Protein AF-A0A5E9AUK4-F1 (afdb_monomer_lite)

pLDDT: mean 93.62, std 4.78, range [74.94, 98.56]

Secondary structure (DSSP, 8-state):
-HHHHHHHHHHHSSTT-HHHHHHHHHHHHHHHHHHHHHHHHTT-HHHHHHHHHHHHHHHHHHHHHHHTT--HHHHHHHHHHHHHHHHH-

Sequence (89 aa):
DIAGAHRLAEAVAGRDQAIQFDIFNRRALDLLSAAASEAALSGDLARAKTLSEAWQEALNTISEAETYNLDKKQHALTMIDRLNSAMRM

Radius of gyration: 13.52 Å; chains: 1; bounding box: 33×27×37 Å

Foldseek 3Di:
DLVVLLVLLPCCQDDVNPVSLVVLLVVLLVLLQVQLVVCVVVVVPVLNVLSVVLSVVSVVLVVVCVVVVDRSSVNSSVSVVSSVVSVVD

Structure (mmCIF, N/CA/C/O backbone):
data_AF-A0A5E9AUK4-F1
#
_entry.id   AF-A0A5E9AUK4-F1
#
loop_
_atom_site.group_PDB
_atom_site.id
_atom_site.type_symbol
_atom_site.label_atom_id
_atom_site.label_alt_id
_atom_site.label_comp_id
_atom_site.label_asym_id
_atom_site.label_entity_id
_atom_site.label_seq_id
_atom_site.pdbx_PDB_ins_code
_atom_site.Cartn_x
_atom_site.Cartn_y
_atom_site.Cartn_z
_atom_site.occupancy
_atom_site.B_iso_or_equiv
_atom_site.auth_seq_id
_atom_site.auth_comp_id
_atom_site.auth_asym_id
_atom_site.auth_atom_id
_atom_site.pdbx_PDB_model_num
ATOM 1 N N . ASP A 1 1 ? 0.661 -14.575 -4.344 1.00 83.44 1 ASP A N 1
ATOM 2 C CA . ASP A 1 1 ? 1.795 -15.513 -4.182 1.00 83.44 1 ASP A CA 1
ATOM 3 C C . ASP A 1 1 ? 3.086 -14.794 -4.597 1.00 83.44 1 ASP A C 1
ATOM 5 O O . ASP A 1 1 ? 3.007 -13.680 -5.112 1.00 83.44 1 ASP A O 1
ATOM 9 N N . ILE A 1 2 ? 4.263 -15.378 -4.341 1.00 84.75 2 ILE A N 1
ATOM 10 C CA . ILE A 1 2 ? 5.560 -14.735 -4.648 1.00 84.75 2 ILE A CA 1
ATOM 11 C C . ILE A 1 2 ? 5.709 -14.503 -6.161 1.00 84.75 2 ILE A C 1
ATOM 13 O O . ILE A 1 2 ? 6.092 -13.420 -6.595 1.00 84.75 2 ILE A O 1
ATOM 17 N N . ALA A 1 3 ? 5.327 -15.483 -6.984 1.00 87.44 3 ALA A N 1
ATOM 18 C CA . ALA A 1 3 ? 5.402 -15.365 -8.440 1.00 87.44 3 ALA A CA 1
ATOM 19 C C . ALA A 1 3 ? 4.519 -14.228 -8.992 1.00 87.44 3 ALA A C 1
ATOM 21 O O . ALA A 1 3 ? 4.916 -13.511 -9.908 1.00 87.44 3 ALA A O 1
ATOM 22 N N . GLY A 1 4 ? 3.324 -14.025 -8.435 1.00 88.19 4 GLY A N 1
ATOM 23 C CA . GLY A 1 4 ? 2.440 -12.912 -8.767 1.00 88.19 4 GLY A CA 1
ATOM 24 C C . GLY A 1 4 ? 3.027 -11.557 -8.380 1.00 88.19 4 GLY A C 1
ATOM 25 O O . GLY A 1 4 ? 2.966 -10.634 -9.187 1.00 88.19 4 GLY A O 1
ATOM 26 N N . ALA A 1 5 ? 3.652 -11.454 -7.202 1.00 89.88 5 ALA A N 1
ATOM 27 C CA . ALA A 1 5 ? 4.311 -10.225 -6.759 1.00 89.88 5 ALA A CA 1
ATOM 28 C C . ALA A 1 5 ? 5.450 -9.815 -7.705 1.00 89.88 5 ALA A C 1
ATOM 30 O O . ALA A 1 5 ? 5.516 -8.666 -8.135 1.00 89.88 5 ALA A O 1
ATOM 31 N N . HIS A 1 6 ? 6.293 -10.772 -8.103 1.00 91.12 6 HIS A N 1
ATOM 32 C CA . HIS A 1 6 ? 7.380 -10.521 -9.050 1.00 91.12 6 HIS A CA 1
ATOM 33 C C . HIS A 1 6 ? 6.877 -10.129 -10.441 1.00 91.12 6 HIS A C 1
ATOM 35 O O . HIS A 1 6 ? 7.399 -9.180 -11.020 1.00 91.12 6 HIS A O 1
ATOM 41 N N . ARG A 1 7 ? 5.831 -10.791 -10.955 1.00 91.12 7 ARG A N 1
ATOM 42 C CA . ARG A 1 7 ? 5.224 -10.418 -12.244 1.00 91.12 7 ARG A CA 1
ATOM 43 C C . ARG A 1 7 ? 4.644 -9.006 -12.226 1.00 91.12 7 ARG A C 1
ATOM 45 O O . ARG A 1 7 ? 4.823 -8.269 -13.189 1.00 91.12 7 ARG A O 1
ATOM 52 N N . LEU A 1 8 ? 3.968 -8.622 -11.142 1.00 90.25 8 LEU A N 1
ATOM 53 C CA . LEU A 1 8 ? 3.438 -7.268 -10.995 1.00 90.25 8 LEU A CA 1
ATOM 54 C C . LEU A 1 8 ? 4.570 -6.239 -10.920 1.00 90.25 8 LEU A C 1
ATOM 56 O O . LEU A 1 8 ? 4.523 -5.241 -11.632 1.00 90.25 8 LEU A O 1
ATOM 60 N N . ALA A 1 9 ? 5.601 -6.508 -10.116 1.00 92.44 9 ALA A N 1
ATOM 61 C CA . ALA A 1 9 ? 6.765 -5.635 -10.000 1.00 92.44 9 ALA A CA 1
ATOM 62 C C . ALA A 1 9 ? 7.479 -5.443 -11.347 1.00 92.44 9 ALA A C 1
ATOM 64 O O . ALA A 1 9 ? 7.855 -4.328 -11.690 1.00 92.44 9 ALA A O 1
ATOM 65 N N . GLU A 1 10 ? 7.622 -6.502 -12.146 1.00 92.06 10 GLU A N 1
ATOM 66 C CA . GLU A 1 10 ? 8.188 -6.412 -13.498 1.00 92.06 10 GLU A CA 1
ATOM 67 C C . GLU A 1 10 ? 7.314 -5.593 -14.449 1.00 92.06 10 GLU A C 1
ATOM 69 O O . GLU A 1 10 ? 7.841 -4.782 -15.209 1.00 92.06 10 GLU A O 1
ATOM 74 N N . ALA A 1 11 ? 5.991 -5.756 -14.380 1.00 90.94 11 ALA A N 1
ATOM 75 C CA . ALA A 1 11 ? 5.061 -5.018 -15.228 1.00 90.94 11 ALA A CA 1
ATOM 76 C C . ALA A 1 11 ? 5.099 -3.501 -14.974 1.00 90.94 11 ALA A C 1
ATOM 78 O O . ALA A 1 11 ? 4.967 -2.725 -15.917 1.00 90.94 11 ALA A O 1
ATOM 79 N N . VAL A 1 12 ? 5.302 -3.074 -13.722 1.00 91.31 12 VAL A N 1
ATOM 80 C CA . VAL A 1 12 ? 5.285 -1.647 -13.341 1.00 91.31 12 VAL A CA 1
ATOM 81 C C . VAL A 1 12 ? 6.669 -0.993 -13.346 1.00 91.31 12 VAL A C 1
ATOM 83 O O . VAL A 1 12 ? 6.762 0.229 -13.346 1.00 91.31 12 VAL A O 1
ATOM 86 N N . ALA A 1 13 ? 7.749 -1.780 -13.361 1.00 90.06 13 ALA A N 1
ATOM 87 C CA . ALA A 1 13 ? 9.126 -1.280 -13.319 1.00 90.06 13 ALA A CA 1
ATOM 88 C C . ALA A 1 13 ? 9.833 -1.265 -14.686 1.00 90.06 13 ALA A C 1
ATOM 90 O O . ALA A 1 13 ? 11.033 -1.000 -14.757 1.00 90.06 13 ALA A O 1
ATOM 91 N N . GLY A 1 14 ? 9.118 -1.571 -15.773 1.00 85.19 14 GLY A N 1
ATOM 92 C CA . GLY A 1 14 ? 9.686 -1.578 -17.119 1.00 85.19 14 GLY A CA 1
ATOM 93 C C . GLY A 1 14 ? 10.211 -0.207 -17.566 1.00 85.19 14 GLY A C 1
ATOM 94 O O . GLY A 1 14 ? 9.791 0.850 -17.086 1.00 85.19 14 GLY A O 1
ATOM 95 N N . ARG A 1 15 ? 11.123 -0.216 -18.542 1.00 76.31 15 ARG A N 1
ATOM 96 C CA . ARG A 1 15 ? 11.573 1.012 -19.208 1.00 76.31 15 ARG A CA 1
ATOM 97 C C . ARG A 1 15 ? 10.359 1.699 -19.850 1.00 76.31 15 ARG A C 1
ATOM 99 O O . ARG A 1 15 ? 9.545 1.030 -20.479 1.00 76.31 15 ARG A O 1
ATOM 106 N N . ASP A 1 16 ? 10.223 3.003 -19.627 1.00 82.44 16 ASP A N 1
ATOM 107 C CA . ASP A 1 16 ? 9.081 3.832 -20.049 1.00 82.44 16 ASP A CA 1
ATOM 108 C C . ASP A 1 16 ? 7.733 3.546 -19.339 1.00 82.44 16 ASP A C 1
ATOM 110 O O . ASP A 1 16 ? 6.707 4.104 -19.714 1.00 82.44 16 ASP A O 1
ATOM 114 N N . GLN A 1 17 ? 7.719 2.760 -18.251 1.00 88.19 17 GLN A N 1
ATOM 115 C CA . GLN A 1 17 ? 6.510 2.457 -17.457 1.00 88.19 17 GLN A CA 1
ATOM 116 C C . GLN A 1 17 ? 6.259 3.457 -16.309 1.00 88.19 17 GLN A C 1
ATOM 118 O O . GLN A 1 17 ? 5.779 3.086 -15.240 1.00 88.19 17 GLN A O 1
ATOM 123 N N . ALA A 1 18 ? 6.622 4.735 -16.480 1.00 87.50 18 ALA A N 1
ATOM 124 C CA . ALA A 1 18 ? 6.474 5.736 -15.415 1.00 87.50 18 ALA A CA 1
ATOM 125 C C . ALA A 1 18 ? 5.013 5.871 -14.952 1.00 87.50 18 ALA A C 1
ATOM 127 O O . ALA A 1 18 ? 4.737 5.780 -13.763 1.00 87.50 18 ALA A O 1
ATOM 128 N N . ILE A 1 19 ? 4.075 5.947 -15.899 1.00 91.50 19 ILE A N 1
ATOM 129 C CA . ILE A 1 19 ? 2.640 6.057 -15.607 1.00 91.50 19 ILE A CA 1
ATOM 130 C C . ILE A 1 19 ? 2.133 4.830 -14.833 1.00 91.50 19 ILE A C 1
ATOM 132 O O . ILE A 1 19 ? 1.346 4.959 -13.901 1.00 91.50 19 ILE A O 1
ATOM 136 N N . GLN A 1 20 ? 2.569 3.625 -15.200 1.00 93.62 20 GLN A N 1
ATOM 137 C CA . GLN A 1 20 ? 2.149 2.380 -14.556 1.00 93.62 20 GLN A CA 1
ATOM 138 C C . GLN A 1 20 ? 2.690 2.280 -13.132 1.00 93.62 20 GLN A C 1
ATOM 140 O O . GLN A 1 20 ? 1.975 1.825 -12.240 1.00 93.62 20 GLN A O 1
ATOM 145 N N . PHE A 1 21 ? 3.924 2.732 -12.917 1.00 92.50 21 PHE A N 1
ATOM 146 C CA . PHE A 1 21 ? 4.514 2.836 -11.590 1.00 92.50 21 PHE A CA 1
ATOM 147 C C . PHE A 1 21 ? 3.741 3.817 -10.698 1.00 92.50 21 PHE A C 1
ATOM 149 O O . PHE A 1 21 ? 3.406 3.483 -9.561 1.00 92.50 21 PHE A O 1
ATOM 156 N N . ASP A 1 22 ? 3.358 4.975 -11.237 1.00 93.75 22 ASP A N 1
ATOM 157 C CA . ASP A 1 22 ? 2.571 5.977 -10.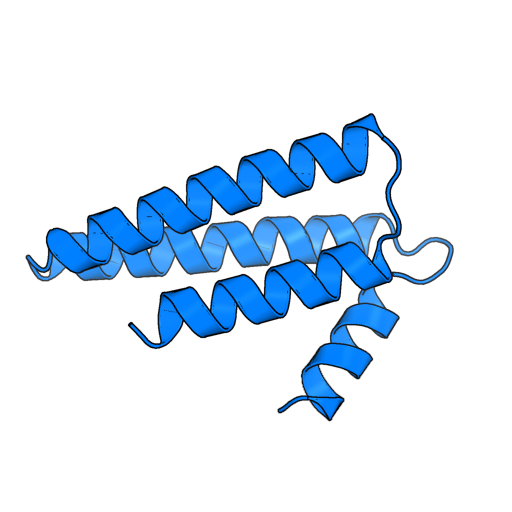511 1.00 93.75 22 ASP A CA 1
ATOM 158 C C . ASP A 1 22 ? 1.168 5.450 -10.171 1.00 93.75 22 ASP A C 1
ATOM 160 O O . ASP A 1 22 ? 0.693 5.594 -9.042 1.00 93.75 22 ASP A O 1
ATOM 164 N N . ILE A 1 23 ? 0.512 4.769 -11.121 1.00 95.19 23 ILE A N 1
ATOM 165 C CA . ILE A 1 23 ? -0.781 4.103 -10.899 1.00 95.19 23 ILE A CA 1
ATOM 166 C C . ILE A 1 23 ? -0.659 3.042 -9.804 1.00 95.19 23 ILE A C 1
ATOM 168 O O . ILE A 1 23 ? -1.531 2.954 -8.940 1.00 95.19 23 ILE A O 1
ATOM 172 N N . PHE A 1 24 ? 0.410 2.244 -9.820 1.00 96.00 24 PHE A N 1
ATOM 173 C CA . PHE A 1 24 ? 0.673 1.239 -8.794 1.00 96.00 24 PHE A CA 1
ATOM 174 C C . PHE A 1 24 ? 0.817 1.873 -7.405 1.00 96.00 24 PHE A C 1
ATOM 176 O O . PHE A 1 24 ? 0.134 1.449 -6.470 1.00 96.00 24 PHE A O 1
ATOM 183 N N . ASN A 1 25 ? 1.636 2.920 -7.281 1.00 96.25 25 ASN A N 1
ATOM 184 C CA . ASN A 1 25 ? 1.859 3.635 -6.024 1.00 96.25 25 ASN A CA 1
ATOM 185 C C . ASN A 1 25 ? 0.565 4.254 -5.490 1.00 96.25 25 ASN A C 1
ATOM 187 O O . ASN A 1 25 ? 0.207 4.054 -4.328 1.00 96.25 25 ASN A O 1
ATOM 191 N N .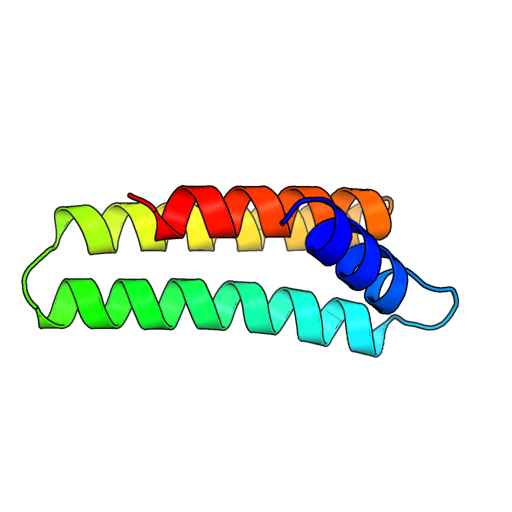 ARG A 1 26 ? -0.194 4.938 -6.351 1.00 96.81 26 ARG A N 1
ATOM 192 C CA . ARG A 1 26 ? -1.494 5.499 -5.976 1.00 96.81 26 ARG A CA 1
ATOM 193 C C . ARG A 1 26 ? -2.467 4.413 -5.534 1.00 96.81 26 ARG A C 1
ATOM 195 O O . ARG A 1 26 ? -3.120 4.558 -4.506 1.00 96.81 26 ARG A O 1
ATOM 202 N N . ARG A 1 27 ? -2.529 3.295 -6.262 1.00 97.19 27 ARG A N 1
ATOM 203 C CA . ARG A 1 27 ? -3.426 2.191 -5.916 1.00 97.19 27 ARG A CA 1
ATOM 204 C C . ARG A 1 27 ? -3.067 1.557 -4.572 1.00 97.19 27 ARG A C 1
ATOM 206 O O . ARG A 1 27 ? -3.978 1.185 -3.837 1.00 97.19 27 ARG A O 1
ATOM 213 N N . ALA A 1 28 ? -1.781 1.445 -4.242 1.00 96.31 28 ALA A N 1
ATOM 214 C CA . ALA A 1 28 ? -1.326 0.972 -2.936 1.00 96.31 28 ALA A CA 1
ATOM 215 C C . ALA A 1 28 ? -1.845 1.867 -1.798 1.00 96.31 28 ALA A C 1
ATOM 217 O O . ALA A 1 28 ? -2.415 1.367 -0.826 1.00 96.31 28 ALA A O 1
ATOM 218 N N . LEU A 1 29 ? -1.715 3.187 -1.955 1.00 98.12 29 LEU A N 1
ATOM 219 C CA . LEU A 1 29 ? -2.223 4.167 -0.994 1.00 98.12 29 LEU A CA 1
ATOM 220 C C . LEU A 1 29 ? -3.754 4.121 -0.880 1.00 98.12 29 LEU A C 1
ATOM 222 O O . LEU A 1 29 ? -4.284 4.112 0.231 1.00 98.12 29 LEU A O 1
ATOM 226 N N . ASP A 1 30 ? -4.466 4.027 -2.004 1.00 98.38 30 ASP A N 1
ATOM 227 C CA . ASP A 1 30 ? -5.931 3.940 -2.017 1.00 98.38 30 ASP A CA 1
ATOM 228 C C . ASP A 1 30 ? -6.433 2.696 -1.267 1.00 98.38 30 ASP A C 1
ATOM 230 O O . ASP A 1 30 ? -7.418 2.769 -0.536 1.00 98.38 30 ASP A O 1
ATOM 234 N N . LEU A 1 31 ? -5.754 1.552 -1.420 1.00 98.06 31 LEU A N 1
ATOM 235 C CA . LEU A 1 31 ? -6.108 0.315 -0.719 1.00 98.06 31 LEU A CA 1
ATOM 236 C C . LEU A 1 31 ? -5.964 0.460 0.800 1.00 98.06 31 LEU A C 1
ATOM 238 O O . LEU A 1 31 ? -6.877 0.083 1.532 1.00 98.06 31 LEU A O 1
ATOM 242 N N . LEU A 1 32 ? -4.846 1.019 1.273 1.00 98.00 32 LEU A N 1
ATOM 243 C CA . LEU A 1 32 ? -4.613 1.241 2.704 1.00 98.00 32 LEU A CA 1
ATOM 244 C C . LEU A 1 32 ? -5.616 2.240 3.291 1.00 98.00 32 LEU A C 1
ATOM 246 O O . LEU A 1 32 ? -6.168 1.996 4.360 1.00 98.00 32 LEU A O 1
ATOM 250 N N . SER A 1 33 ? -5.899 3.331 2.574 1.00 98.31 33 SER A N 1
ATOM 251 C CA . SER A 1 33 ? -6.859 4.349 3.014 1.00 98.31 33 SER A CA 1
ATOM 252 C C . SER A 1 33 ? -8.291 3.807 3.085 1.00 98.31 33 SER A C 1
ATOM 254 O O . SER A 1 33 ? -8.995 4.059 4.068 1.00 98.31 33 SER A O 1
ATOM 256 N N . ALA A 1 34 ? -8.712 3.019 2.089 1.00 98.50 34 ALA A N 1
ATOM 257 C CA . ALA A 1 34 ? -10.019 2.368 2.091 1.00 98.50 34 ALA A CA 1
ATOM 258 C C . ALA A 1 34 ? -10.158 1.399 3.274 1.00 98.50 34 ALA A C 1
ATOM 260 O O . ALA A 1 34 ? -11.103 1.519 4.049 1.00 98.50 34 ALA A O 1
ATOM 261 N N . ALA A 1 35 ? -9.175 0.518 3.479 1.00 98.06 35 ALA A N 1
ATOM 262 C CA . ALA A 1 35 ? -9.191 -0.437 4.585 1.00 98.06 35 ALA A CA 1
ATOM 263 C C . ALA A 1 35 ? -9.172 0.259 5.960 1.00 98.06 35 ALA A C 1
ATOM 265 O O . ALA A 1 35 ? -9.899 -0.143 6.868 1.00 98.06 35 ALA A O 1
ATOM 266 N N . ALA A 1 36 ? -8.374 1.323 6.120 1.00 98.25 36 ALA A N 1
ATOM 267 C CA . ALA A 1 36 ? -8.341 2.108 7.354 1.00 98.25 36 ALA A CA 1
ATOM 268 C C . ALA A 1 36 ? -9.702 2.758 7.642 1.00 98.25 36 ALA A C 1
ATOM 270 O O . ALA A 1 36 ? -10.174 2.741 8.779 1.00 98.25 36 ALA A O 1
ATOM 271 N N . SER A 1 37 ? -10.346 3.296 6.602 1.00 98.50 37 SER A N 1
ATOM 272 C CA . SER A 1 37 ? -11.671 3.913 6.700 1.00 98.50 37 SER A CA 1
ATOM 273 C C . SER A 1 37 ? -12.740 2.888 7.076 1.00 98.50 37 SER A C 1
ATOM 275 O O . SER A 1 37 ? -13.548 3.148 7.963 1.00 98.50 37 SER A O 1
ATOM 277 N N . GLU A 1 38 ? -12.724 1.708 6.454 1.00 98.38 38 GLU A N 1
ATOM 278 C CA . GLU A 1 38 ? -13.637 0.608 6.782 1.00 98.38 38 GLU A CA 1
ATOM 279 C C . GLU A 1 38 ? -13.476 0.149 8.238 1.00 98.38 38 GLU A C 1
ATOM 281 O O . GLU A 1 38 ? -14.472 0.046 8.954 1.00 98.38 38 GLU A O 1
ATOM 286 N N . ALA A 1 39 ? -12.237 -0.041 8.705 1.00 98.25 39 ALA A N 1
ATOM 287 C CA . ALA A 1 39 ? -11.950 -0.411 10.091 1.00 98.25 39 ALA A CA 1
ATOM 288 C C . ALA A 1 39 ? -12.417 0.663 11.092 1.00 98.25 39 ALA A C 1
ATOM 290 O O . ALA A 1 39 ? -12.995 0.347 12.133 1.00 98.25 39 ALA A O 1
ATOM 291 N N . ALA A 1 40 ? -12.225 1.945 10.766 1.00 98.25 40 ALA A N 1
ATOM 292 C CA . ALA A 1 40 ? -12.696 3.044 11.603 1.00 98.25 40 ALA A CA 1
ATOM 293 C C . ALA A 1 40 ? -14.230 3.071 11.688 1.00 98.25 40 ALA A C 1
ATOM 295 O O . ALA A 1 40 ? -14.786 3.210 12.779 1.00 98.25 40 ALA A O 1
ATOM 296 N N . LEU A 1 41 ? -14.917 2.889 10.554 1.00 98.56 41 LEU A N 1
ATOM 297 C CA . LEU A 1 41 ? -16.380 2.842 10.486 1.00 98.56 41 LEU A CA 1
ATOM 298 C C . LEU A 1 41 ? -16.966 1.635 11.229 1.00 98.56 41 LEU A C 1
ATOM 300 O O . LEU A 1 41 ? -18.061 1.740 11.779 1.00 98.56 41 LEU A O 1
ATOM 304 N N . SER A 1 42 ? -16.245 0.512 11.294 1.00 98.06 42 SER A N 1
ATOM 305 C CA . SER A 1 42 ? -16.647 -0.657 12.084 1.00 98.06 42 SER A CA 1
ATOM 306 C C . SER A 1 42 ? -16.291 -0.554 13.573 1.00 98.06 42 SER A C 1
ATOM 308 O O . SER A 1 42 ? -16.588 -1.477 14.329 1.00 98.06 42 SER A O 1
ATOM 310 N N . GLY A 1 43 ? -15.651 0.538 14.007 1.00 98.25 43 GLY A N 1
ATOM 311 C CA . GLY A 1 43 ? -15.221 0.750 15.391 1.00 98.25 43 GLY A CA 1
ATOM 312 C C . GLY A 1 43 ? -13.915 0.044 15.777 1.00 98.25 43 GLY A C 1
ATOM 313 O O . GLY A 1 43 ? -13.507 0.122 16.936 1.00 98.25 43 GLY A O 1
ATOM 314 N N . ASP A 1 44 ? -13.227 -0.600 14.830 1.00 97.94 44 ASP A N 1
ATOM 315 C CA . ASP A 1 44 ? -11.912 -1.210 15.052 1.00 97.94 44 ASP A CA 1
ATOM 316 C C . ASP A 1 44 ? -10.805 -0.156 14.895 1.00 97.94 44 ASP A C 1
ATOM 318 O O . ASP A 1 44 ? -10.064 -0.088 13.910 1.00 97.94 44 ASP A O 1
ATOM 322 N N . LEU A 1 45 ? -10.724 0.725 15.893 1.00 97.62 45 LEU A N 1
ATOM 323 C CA . LEU A 1 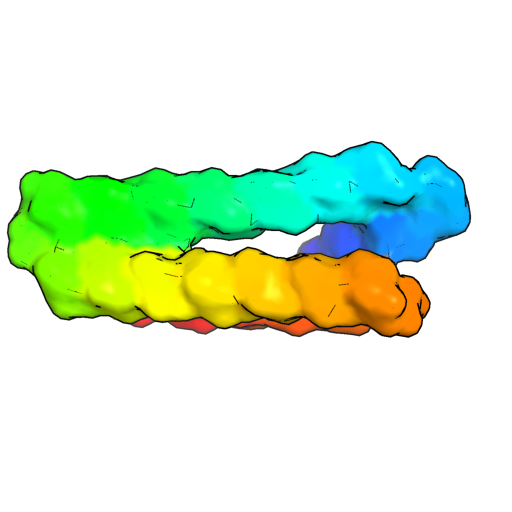45 ? -9.795 1.856 15.883 1.00 97.62 45 LEU A CA 1
ATOM 324 C C . LEU A 1 45 ? -8.325 1.420 15.936 1.00 97.62 45 LEU A C 1
ATOM 326 O O . LEU A 1 45 ? -7.459 2.136 15.434 1.00 97.62 45 LEU A O 1
ATOM 330 N N . ALA A 1 46 ? -8.034 0.259 16.530 1.00 97.06 46 ALA A N 1
ATOM 331 C CA . ALA A 1 46 ? -6.681 -0.285 16.575 1.00 97.06 46 ALA A CA 1
ATOM 332 C C . ALA A 1 46 ? -6.212 -0.659 15.165 1.00 97.06 46 ALA A C 1
ATOM 334 O O . ALA A 1 46 ? -5.150 -0.212 14.729 1.00 97.06 46 ALA A O 1
ATOM 335 N N . ARG A 1 47 ? -7.048 -1.387 14.417 1.00 97.19 47 ARG A N 1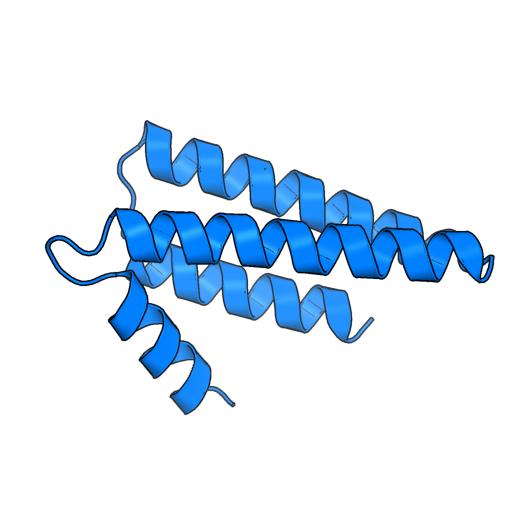
ATOM 336 C CA . ARG A 1 47 ? -6.758 -1.746 13.030 1.00 97.19 47 ARG A CA 1
ATOM 337 C C . ARG A 1 47 ? -6.702 -0.530 12.113 1.00 97.19 47 ARG A C 1
ATOM 339 O O . ARG A 1 47 ? -5.779 -0.414 11.308 1.00 97.19 47 ARG A O 1
ATOM 346 N N . ALA A 1 48 ? -7.628 0.416 12.274 1.00 98.38 48 ALA A N 1
ATOM 347 C CA . ALA A 1 48 ? -7.620 1.670 11.523 1.00 98.38 48 ALA A CA 1
ATOM 348 C C . ALA A 1 48 ? -6.313 2.455 11.719 1.00 98.38 48 ALA A C 1
ATOM 350 O O . ALA A 1 48 ? -5.747 2.971 10.752 1.00 98.38 48 ALA A O 1
ATOM 351 N N . LYS A 1 49 ? -5.801 2.505 12.958 1.00 97.75 49 LYS A N 1
ATOM 352 C CA . LYS A 1 49 ? -4.517 3.136 13.273 1.00 97.75 49 LYS A CA 1
ATOM 353 C C . LYS A 1 49 ? -3.361 2.437 12.557 1.00 97.75 49 LYS A C 1
ATOM 355 O O . LYS A 1 49 ? -2.615 3.113 11.857 1.00 97.75 49 LYS A O 1
ATOM 360 N N . THR A 1 50 ? -3.243 1.113 12.670 1.00 97.12 50 THR A N 1
ATOM 361 C CA . THR A 1 50 ? -2.168 0.351 12.009 1.00 97.12 50 THR A CA 1
ATOM 362 C C . THR A 1 50 ? -2.178 0.536 10.489 1.00 97.12 50 THR A C 1
ATOM 364 O O . THR A 1 50 ? -1.130 0.750 9.883 1.00 97.12 50 THR A O 1
ATOM 367 N N . LEU A 1 51 ? -3.357 0.524 9.862 1.00 98.31 51 LEU A N 1
ATOM 368 C CA . LEU A 1 51 ? -3.491 0.759 8.420 1.00 98.31 51 LEU A CA 1
ATOM 369 C C . LEU A 1 51 ? -3.118 2.197 8.027 1.00 98.31 51 LEU A C 1
ATOM 371 O O . LEU A 1 51 ? -2.512 2.410 6.977 1.00 98.31 51 LEU A O 1
ATOM 375 N N . SER A 1 52 ? -3.428 3.177 8.879 1.00 98.25 52 SER A N 1
ATOM 376 C CA . SER A 1 52 ? -3.052 4.582 8.666 1.00 98.25 52 SER A CA 1
ATOM 377 C C . SER A 1 52 ? -1.544 4.808 8.812 1.00 98.25 52 SER A C 1
ATOM 379 O O . SER A 1 52 ? -0.954 5.555 8.035 1.00 98.25 52 SER A O 1
ATOM 381 N N . GLU A 1 53 ? -0.897 4.137 9.768 1.00 97.88 53 GLU A N 1
ATOM 382 C CA . GLU A 1 53 ? 0.564 4.156 9.925 1.00 97.88 53 GLU A CA 1
ATOM 383 C C . GLU A 1 53 ? 1.247 3.537 8.697 1.00 97.88 53 GLU A C 1
ATOM 385 O O . GLU A 1 53 ? 2.127 4.160 8.102 1.00 97.88 53 GLU A O 1
ATOM 390 N N . ALA A 1 54 ? 0.759 2.383 8.227 1.00 97.38 54 ALA A N 1
ATOM 391 C CA . ALA A 1 54 ? 1.252 1.752 7.004 1.00 97.38 54 ALA A CA 1
ATOM 392 C C . ALA A 1 54 ? 1.066 2.642 5.758 1.00 97.38 54 ALA A C 1
ATOM 394 O O . ALA A 1 54 ? 1.940 2.675 4.888 1.00 97.38 54 ALA A O 1
ATOM 395 N N . TRP A 1 55 ? -0.044 3.387 5.670 1.00 98.38 55 TRP A N 1
ATOM 396 C CA . TRP A 1 55 ? -0.275 4.376 4.611 1.00 98.38 55 TRP A CA 1
ATOM 397 C C . TRP A 1 55 ? 0.771 5.494 4.641 1.00 98.38 55 TRP A C 1
ATOM 399 O O . TRP A 1 55 ? 1.352 5.821 3.605 1.00 98.38 55 TRP A O 1
ATOM 409 N N . GLN A 1 56 ? 1.056 6.044 5.824 1.00 98.19 56 GLN A N 1
ATOM 410 C CA . GLN A 1 56 ? 2.037 7.116 5.983 1.00 98.19 56 GLN A CA 1
ATOM 411 C C . GLN A 1 56 ? 3.452 6.642 5.633 1.00 98.19 56 GLN A C 1
ATOM 413 O O . GLN A 1 56 ? 4.192 7.344 4.942 1.00 98.19 56 GLN A O 1
ATOM 418 N N . GLU A 1 57 ? 3.825 5.438 6.063 1.00 96.62 57 GLU A N 1
ATOM 419 C CA . GLU A 1 57 ? 5.103 4.830 5.694 1.00 96.62 57 GLU A CA 1
ATOM 420 C C . GLU A 1 57 ? 5.205 4.592 4.185 1.00 96.62 57 GLU A C 1
ATOM 422 O O . GLU A 1 57 ? 6.247 4.859 3.588 1.00 96.62 57 GLU A O 1
ATOM 427 N N . ALA A 1 58 ? 4.139 4.096 3.545 1.00 96.75 58 ALA A N 1
ATOM 428 C CA . ALA A 1 58 ? 4.094 3.904 2.097 1.00 96.75 58 ALA A CA 1
ATOM 429 C C . ALA A 1 58 ? 4.277 5.228 1.342 1.00 96.75 58 ALA A C 1
ATOM 431 O O . ALA A 1 58 ? 5.072 5.279 0.403 1.00 96.75 58 ALA A O 1
ATOM 432 N N . LEU A 1 59 ? 3.611 6.299 1.783 1.00 97.25 59 LEU A N 1
ATOM 433 C CA . LEU A 1 59 ? 3.758 7.632 1.201 1.00 97.25 59 LEU A CA 1
ATOM 434 C C . LEU A 1 59 ? 5.204 8.139 1.303 1.00 97.25 59 LEU A C 1
ATOM 436 O O . LEU A 1 59 ? 5.753 8.632 0.319 1.00 97.25 59 LEU A O 1
ATOM 440 N N . ASN A 1 60 ? 5.837 7.973 2.467 1.00 96.06 60 ASN A N 1
ATOM 441 C CA . ASN A 1 60 ? 7.231 8.369 2.666 1.00 96.06 60 ASN A CA 1
ATOM 442 C C . ASN A 1 60 ? 8.171 7.581 1.741 1.00 96.06 60 ASN A C 1
ATOM 444 O O . ASN A 1 60 ? 9.006 8.176 1.067 1.00 96.06 60 ASN A O 1
ATOM 448 N N . THR A 1 61 ? 7.990 6.260 1.638 1.00 94.56 61 THR A N 1
ATOM 449 C CA . THR A 1 61 ? 8.798 5.412 0.747 1.00 94.56 61 THR A CA 1
ATOM 450 C C . THR A 1 61 ? 8.629 5.791 -0.729 1.00 94.56 61 THR A C 1
ATOM 452 O O . THR A 1 61 ? 9.605 5.772 -1.472 1.00 94.56 61 THR A O 1
ATOM 455 N N . ILE A 1 62 ? 7.421 6.165 -1.170 1.00 94.62 62 ILE A N 1
ATOM 456 C CA . ILE A 1 62 ? 7.187 6.668 -2.537 1.00 94.62 62 ILE A CA 1
ATOM 457 C C . ILE A 1 62 ? 7.960 7.971 -2.769 1.00 94.62 62 ILE A C 1
ATOM 459 O O . ILE A 1 62 ? 8.695 8.075 -3.748 1.00 94.62 62 ILE A O 1
ATOM 463 N N . SER A 1 63 ? 7.855 8.921 -1.837 1.00 94.31 63 SER A N 1
ATOM 464 C CA . SER A 1 63 ? 8.564 10.204 -1.910 1.00 94.31 63 SER A CA 1
ATOM 465 C C . SER A 1 63 ? 10.088 10.024 -1.978 1.00 94.31 63 SER A C 1
ATOM 467 O O . SER A 1 63 ? 10.762 10.659 -2.789 1.00 94.31 63 SER A O 1
ATOM 469 N N . GLU A 1 64 ? 10.649 9.111 -1.181 1.00 93.50 64 GLU A N 1
ATOM 470 C CA . GLU A 1 64 ? 12.076 8.768 -1.223 1.00 93.50 64 GLU A CA 1
ATOM 471 C C . GLU A 1 64 ? 12.475 8.120 -2.554 1.00 93.50 64 GLU A C 1
ATOM 473 O O . GLU A 1 64 ? 13.499 8.485 -3.136 1.00 93.50 64 GLU A O 1
ATOM 478 N N . ALA A 1 65 ? 11.664 7.187 -3.062 1.00 91.06 65 ALA A N 1
ATOM 479 C CA . ALA A 1 65 ? 11.921 6.525 -4.336 1.00 91.06 65 ALA A CA 1
ATOM 480 C C . ALA A 1 65 ? 11.950 7.511 -5.510 1.00 91.06 65 ALA A C 1
ATOM 482 O O . ALA A 1 65 ? 12.815 7.395 -6.379 1.00 91.06 65 ALA A O 1
ATOM 483 N N . GLU A 1 66 ? 11.054 8.499 -5.510 1.00 88.94 66 GLU A N 1
ATOM 484 C CA . GLU A 1 66 ? 11.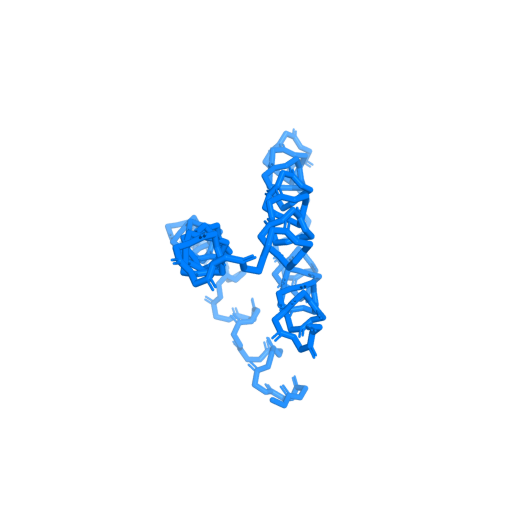032 9.585 -6.492 1.00 88.94 66 GLU A CA 1
ATOM 485 C C . GLU A 1 66 ? 12.227 10.531 -6.319 1.00 88.94 66 GLU A C 1
ATOM 487 O O . GLU A 1 66 ? 12.928 10.822 -7.288 1.00 88.94 66 GLU A O 1
ATOM 492 N N . THR A 1 67 ? 12.507 10.957 -5.083 1.00 90.88 67 THR A N 1
ATOM 493 C CA . THR A 1 67 ? 13.592 11.901 -4.760 1.00 90.88 67 THR A CA 1
ATOM 494 C C . THR A 1 67 ? 14.963 11.359 -5.154 1.00 90.88 67 THR A C 1
ATOM 496 O O . THR A 1 67 ? 15.797 12.094 -5.684 1.00 90.88 67 THR A O 1
ATOM 499 N N . TYR A 1 68 ? 15.205 10.072 -4.906 1.00 90.12 68 TYR A N 1
ATOM 500 C CA . TYR A 1 68 ? 16.495 9.429 -5.153 1.00 90.12 68 TYR A CA 1
ATOM 501 C C . TYR A 1 68 ? 16.532 8.591 -6.438 1.00 90.12 68 TYR A C 1
ATOM 503 O O . TYR A 1 68 ? 17.547 7.948 -6.702 1.00 90.12 68 TYR A O 1
ATOM 511 N N . ASN A 1 69 ? 15.459 8.599 -7.243 1.00 87.00 69 ASN A N 1
ATOM 512 C CA . ASN A 1 69 ? 15.309 7.778 -8.451 1.00 87.00 69 ASN A CA 1
ATOM 513 C C . ASN A 1 69 ? 15.688 6.300 -8.201 1.00 87.00 69 ASN A C 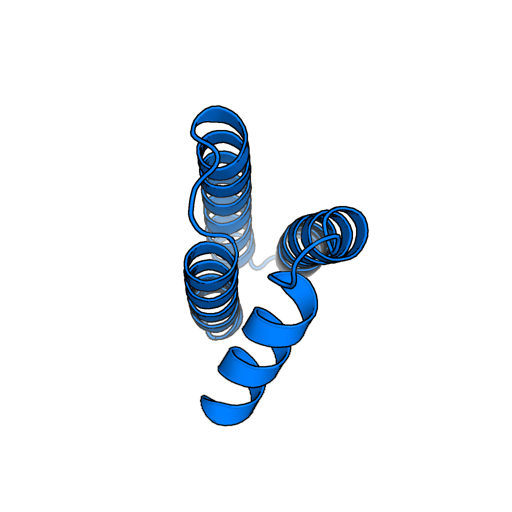1
ATOM 515 O O . ASN A 1 69 ? 16.508 5.717 -8.917 1.00 87.00 69 ASN A O 1
ATOM 519 N N . LEU A 1 70 ? 15.135 5.726 -7.126 1.00 88.25 70 LEU A N 1
ATOM 520 C CA . LEU A 1 70 ? 15.448 4.369 -6.670 1.00 88.25 70 LEU A CA 1
ATOM 521 C C . LEU A 1 70 ? 14.939 3.300 -7.649 1.00 88.25 70 LEU A C 1
ATOM 523 O O . LEU A 1 70 ? 14.067 3.544 -8.485 1.00 88.25 70 LEU A O 1
ATOM 527 N N . ASP A 1 71 ? 15.476 2.083 -7.521 1.00 93.12 71 ASP A N 1
ATOM 528 C CA . ASP A 1 71 ? 15.074 0.954 -8.359 1.00 93.12 71 ASP A CA 1
ATOM 529 C C . ASP A 1 71 ? 13.576 0.642 -8.203 1.00 93.12 71 ASP A C 1
ATOM 531 O O . ASP A 1 71 ? 13.098 0.202 -7.152 1.00 93.12 71 ASP A O 1
ATOM 535 N N . LYS A 1 72 ? 12.828 0.854 -9.290 1.00 92.50 72 LYS A N 1
ATOM 536 C CA . LYS A 1 72 ? 11.366 0.721 -9.314 1.00 92.50 72 LYS A CA 1
ATOM 537 C C . LYS A 1 72 ? 10.899 -0.704 -9.033 1.00 92.50 72 LYS A C 1
ATOM 539 O O . LYS A 1 72 ? 9.849 -0.893 -8.421 1.00 92.50 72 LYS A O 1
ATOM 544 N N . LYS A 1 73 ? 11.662 -1.719 -9.451 1.00 93.88 73 LYS A N 1
ATOM 545 C CA . LYS A 1 73 ? 11.285 -3.122 -9.238 1.00 93.88 73 LYS A CA 1
ATOM 546 C C . LYS A 1 73 ? 11.379 -3.474 -7.758 1.00 93.88 73 LYS A C 1
ATOM 548 O O . LYS A 1 73 ? 10.435 -4.035 -7.202 1.00 93.88 73 LYS A O 1
ATOM 553 N N . GLN A 1 74 ? 12.484 -3.106 -7.118 1.00 92.69 74 GLN A N 1
ATOM 554 C CA . GLN A 1 74 ? 12.699 -3.323 -5.695 1.00 92.69 74 GLN A CA 1
ATOM 555 C C . GLN A 1 74 ? 11.699 -2.531 -4.846 1.00 92.69 74 GLN A C 1
ATOM 557 O O . GLN A 1 74 ? 11.154 -3.072 -3.878 1.00 92.69 74 GLN A O 1
ATOM 562 N N . HIS A 1 75 ? 11.397 -1.288 -5.234 1.00 94.88 75 HIS A N 1
ATOM 563 C CA . HIS A 1 75 ? 10.333 -0.495 -4.612 1.00 94.88 75 HIS A CA 1
ATOM 564 C C . HIS A 1 75 ? 8.981 -1.209 -4.687 1.00 94.88 75 HIS A C 1
ATOM 566 O O . HIS A 1 75 ? 8.332 -1.411 -3.662 1.00 94.88 75 HIS A O 1
ATOM 572 N N . ALA A 1 76 ? 8.578 -1.659 -5.879 1.00 94.69 76 ALA A N 1
ATOM 573 C CA . ALA A 1 76 ? 7.300 -2.339 -6.074 1.00 94.69 76 ALA A CA 1
ATOM 574 C C . ALA A 1 76 ? 7.193 -3.632 -5.249 1.00 94.69 76 ALA A C 1
ATOM 576 O O . ALA A 1 76 ? 6.163 -3.872 -4.621 1.00 94.69 76 ALA A O 1
ATOM 577 N N . LEU A 1 77 ? 8.257 -4.441 -5.189 1.00 95.50 77 LEU A N 1
ATOM 578 C CA . LEU A 1 77 ? 8.294 -5.650 -4.357 1.00 95.50 77 LEU A CA 1
ATOM 579 C C . LEU A 1 77 ? 8.128 -5.330 -2.868 1.00 95.50 77 LEU A C 1
ATOM 581 O O . LEU A 1 77 ? 7.310 -5.957 -2.197 1.00 95.50 77 LEU A O 1
ATOM 585 N N . THR A 1 78 ? 8.856 -4.327 -2.375 1.00 93.50 78 THR A N 1
ATOM 586 C CA . THR A 1 78 ? 8.773 -3.876 -0.976 1.00 93.50 78 THR A CA 1
ATOM 587 C C . THR A 1 78 ? 7.366 -3.380 -0.642 1.00 93.50 78 THR A C 1
ATOM 589 O O . THR A 1 78 ? 6.812 -3.710 0.404 1.00 93.50 78 THR A O 1
ATOM 592 N N . MET A 1 79 ? 6.748 -2.636 -1.561 1.00 95.00 79 MET A N 1
ATOM 593 C CA . MET A 1 79 ? 5.391 -2.127 -1.395 1.00 95.00 79 MET A CA 1
ATOM 594 C C . MET A 1 79 ? 4.348 -3.255 -1.363 1.00 95.00 79 MET A C 1
ATOM 596 O O . MET A 1 79 ? 3.438 -3.230 -0.537 1.00 95.00 79 MET A O 1
ATOM 600 N N . ILE A 1 80 ? 4.488 -4.274 -2.219 1.00 94.88 80 ILE A N 1
ATOM 601 C CA . ILE A 1 80 ? 3.599 -5.448 -2.226 1.00 94.88 80 ILE A CA 1
ATOM 602 C C . ILE A 1 80 ? 3.709 -6.226 -0.909 1.00 94.88 80 ILE A C 1
ATOM 604 O O . ILE A 1 80 ? 2.691 -6.665 -0.370 1.00 94.88 80 ILE A O 1
ATOM 608 N N . ASP A 1 81 ? 4.920 -6.412 -0.389 1.00 93.75 81 ASP A N 1
ATOM 609 C CA . ASP A 1 81 ? 5.139 -7.108 0.881 1.00 93.75 81 ASP A CA 1
ATOM 610 C C . ASP A 1 81 ? 4.541 -6.337 2.068 1.00 93.75 81 ASP A C 1
ATOM 612 O O . ASP A 1 81 ? 3.793 -6.903 2.873 1.00 93.75 81 ASP A O 1
ATOM 616 N N . ARG A 1 82 ? 4.758 -5.015 2.111 1.00 91.81 82 ARG A N 1
ATOM 617 C CA . ARG A 1 82 ? 4.171 -4.126 3.123 1.00 91.81 82 ARG A CA 1
ATOM 618 C C . ARG A 1 82 ? 2.644 -4.159 3.098 1.00 91.81 82 ARG A C 1
ATOM 620 O O . ARG A 1 82 ? 2.027 -4.334 4.147 1.00 91.81 82 ARG A O 1
ATOM 627 N N . LEU A 1 83 ? 2.032 -4.042 1.917 1.00 93.88 83 LEU A N 1
ATOM 628 C CA . LEU A 1 83 ? 0.578 -4.140 1.754 1.00 93.88 83 LEU A CA 1
ATOM 629 C C . LEU A 1 83 ? 0.045 -5.477 2.269 1.00 93.88 83 LEU A C 1
ATOM 631 O O . LEU A 1 83 ? -0.913 -5.505 3.034 1.00 93.88 83 LEU A O 1
ATOM 635 N N . ASN A 1 84 ? 0.664 -6.591 1.872 1.00 92.75 84 ASN A N 1
ATOM 636 C CA . ASN A 1 84 ? 0.229 -7.911 2.322 1.00 92.75 84 ASN A CA 1
ATOM 637 C C . ASN A 1 84 ? 0.342 -8.065 3.840 1.00 92.75 84 ASN A C 1
ATOM 639 O O . ASN A 1 84 ? -0.546 -8.657 4.449 1.00 92.75 84 ASN A O 1
ATOM 643 N N . SER A 1 85 ? 1.412 -7.541 4.435 1.00 92.75 85 SER A N 1
ATOM 644 C CA . SER A 1 85 ? 1.625 -7.583 5.881 1.00 92.75 85 SER A CA 1
ATOM 645 C C . SER A 1 85 ? 0.561 -6.771 6.619 1.00 92.75 85 SER A C 1
ATOM 647 O O . SER A 1 85 ? -0.112 -7.314 7.489 1.00 92.75 85 SER A O 1
ATOM 649 N N . ALA A 1 86 ? 0.327 -5.522 6.207 1.00 92.94 86 ALA A N 1
ATOM 650 C CA . ALA A 1 86 ? -0.664 -4.643 6.829 1.00 92.94 86 ALA A CA 1
ATOM 651 C C . ALA A 1 86 ? -2.104 -5.170 6.698 1.00 92.94 86 ALA A C 1
ATOM 653 O O . ALA A 1 86 ? -2.890 -5.056 7.630 1.00 92.94 86 ALA A O 1
ATOM 654 N N . MET A 1 87 ? -2.453 -5.781 5.560 1.00 91.31 87 MET A N 1
ATOM 655 C CA . MET A 1 87 ? -3.813 -6.277 5.298 1.00 91.31 87 MET A CA 1
ATOM 656 C C . MET A 1 87 ? -4.147 -7.589 6.020 1.00 91.31 87 MET A C 1
ATOM 658 O O . MET A 1 87 ? -5.321 -7.932 6.163 1.00 91.31 87 MET A O 1
ATOM 662 N N . ARG A 1 88 ? -3.132 -8.360 6.427 1.00 89.94 88 ARG A N 1
ATOM 663 C CA . ARG A 1 88 ? -3.309 -9.647 7.124 1.00 89.94 88 ARG A CA 1
ATOM 664 C C . ARG A 1 88 ? -3.396 -9.513 8.643 1.00 89.94 88 ARG A C 1
ATOM 666 O O . ARG A 1 88 ? -3.733 -10.502 9.291 1.00 89.94 88 ARG A O 1
ATOM 673 N N . MET A 1 89 ? -3.071 -8.338 9.177 1.00 74.94 89 MET A N 1
ATOM 674 C CA . MET A 1 89 ? -3.263 -7.973 10.581 1.00 74.94 89 MET A CA 1
ATOM 675 C C . MET A 1 89 ? -4.723 -7.590 10.839 1.00 74.94 89 MET A C 1
ATOM 677 O O . MET A 1 89 ? -5.206 -7.966 11.924 1.00 74.94 89 MET A O 1
#